Protein AF-A2AUT1-F1 (afdb_monomer_lite)

Structure (mmCIF, N/CA/C/O backbone):
data_AF-A2AUT1-F1
#
_entry.id   AF-A2AUT1-F1
#
loop_
_atom_site.group_PDB
_atom_site.id
_atom_site.type_symbol
_atom_site.label_atom_id
_atom_site.label_alt_id
_atom_site.label_comp_id
_atom_site.label_asym_id
_atom_site.label_entity_id
_atom_site.label_seq_id
_atom_site.pdbx_PDB_ins_code
_atom_site.Cartn_x
_atom_site.Cartn_y
_atom_site.Cartn_z
_atom_site.occupancy
_atom_site.B_iso_or_equiv
_atom_site.auth_seq_id
_atom_site.auth_comp_id
_atom_site.auth_asym_id
_atom_site.auth_atom_id
_atom_site.pdbx_PDB_model_num
ATOM 1 N N . MET A 1 1 ? -60.360 5.465 74.208 1.00 55.78 1 MET A N 1
ATOM 2 C CA . MET A 1 1 ? -59.167 4.970 73.484 1.00 55.78 1 MET A CA 1
ATOM 3 C C . MET A 1 1 ? -57.937 5.450 74.254 1.00 55.78 1 MET A C 1
ATOM 5 O O . MET A 1 1 ? -57.872 6.646 74.517 1.00 55.78 1 MET A O 1
ATOM 9 N N . SER A 1 2 ? -57.057 4.560 74.729 1.00 80.56 2 SER A N 1
ATOM 10 C CA . SER A 1 2 ? -55.917 4.939 75.588 1.00 80.56 2 SER A CA 1
ATOM 11 C C . SER A 1 2 ? -54.818 5.642 74.775 1.00 80.56 2 SER A C 1
ATOM 13 O O . SER A 1 2 ? -54.623 5.333 73.603 1.00 80.56 2 SER A O 1
ATOM 15 N N . LEU A 1 3 ? -54.102 6.596 75.382 1.00 81.75 3 LEU A N 1
ATOM 16 C CA . LEU A 1 3 ? -53.016 7.345 74.723 1.00 81.75 3 LEU A CA 1
ATOM 17 C C . LEU A 1 3 ? -51.915 6.425 74.169 1.00 81.75 3 LEU A C 1
ATOM 19 O O . LEU A 1 3 ? -51.444 6.647 73.060 1.00 81.75 3 LEU A O 1
ATOM 23 N N . LYS A 1 4 ? -51.601 5.344 74.894 1.00 82.12 4 LYS A N 1
ATOM 24 C CA . LYS A 1 4 ? -50.612 4.335 74.489 1.00 82.12 4 LYS A CA 1
ATOM 25 C C . LYS A 1 4 ? -50.947 3.655 73.157 1.00 82.12 4 LYS A C 1
ATOM 27 O O . LYS A 1 4 ? -50.053 3.452 72.349 1.00 82.12 4 LYS A O 1
ATOM 32 N N . LEU A 1 5 ? -52.226 3.356 72.906 1.00 85.19 5 LEU A N 1
ATOM 33 C CA . LEU A 1 5 ? -52.652 2.700 71.664 1.00 85.19 5 LEU A CA 1
ATOM 34 C C . LEU A 1 5 ? -52.404 3.604 70.443 1.00 85.19 5 LEU A C 1
ATOM 36 O O . LEU A 1 5 ? -51.911 3.151 69.419 1.00 85.19 5 LEU A O 1
ATOM 40 N N . LYS A 1 6 ? -52.669 4.911 70.581 1.00 85.88 6 LYS A N 1
ATOM 41 C CA . LYS A 1 6 ? -52.420 5.896 69.515 1.00 85.88 6 LYS A CA 1
ATOM 42 C C . LYS A 1 6 ? -50.929 6.111 69.235 1.00 85.88 6 LYS A C 1
ATOM 44 O O . LYS A 1 6 ? -50.558 6.441 68.112 1.00 85.88 6 LYS A O 1
ATOM 49 N N . GLU A 1 7 ? -50.077 5.979 70.249 1.00 87.38 7 GLU A N 1
ATOM 50 C CA . GLU A 1 7 ? -48.619 6.051 70.083 1.00 87.38 7 GLU A CA 1
ATOM 51 C C . GLU A 1 7 ? -48.067 4.812 69.364 1.00 87.38 7 GLU A C 1
ATOM 53 O O . GLU A 1 7 ? -47.226 4.956 68.476 1.00 87.38 7 GLU A O 1
ATOM 58 N N . GLU A 1 8 ? -48.572 3.615 69.679 1.00 87.44 8 GLU A N 1
ATOM 59 C CA . GLU A 1 8 ? -48.237 2.378 68.957 1.00 87.44 8 GLU A CA 1
ATOM 60 C C . GLU A 1 8 ? -48.669 2.415 67.487 1.00 87.44 8 GLU A C 1
ATOM 62 O O . GLU A 1 8 ? -47.890 2.034 66.609 1.00 87.44 8 GLU A O 1
ATOM 67 N N . GLU A 1 9 ? -49.870 2.918 67.193 1.00 90.50 9 GLU A N 1
ATOM 68 C CA . GLU A 1 9 ? -50.352 3.094 65.817 1.00 90.50 9 GLU A CA 1
ATOM 69 C C . GLU A 1 9 ? -49.421 4.023 65.020 1.00 90.50 9 GLU A C 1
ATOM 71 O O . GLU A 1 9 ? -48.961 3.653 63.937 1.00 90.50 9 GLU A O 1
ATOM 76 N N . ARG A 1 10 ? -49.032 5.174 65.593 1.00 91.88 10 ARG A N 1
ATOM 77 C CA . ARG A 1 10 ? -48.074 6.100 64.956 1.00 91.88 10 ARG A CA 1
ATOM 78 C C . ARG A 1 10 ? -46.696 5.483 64.737 1.00 91.88 10 ARG A C 1
ATOM 80 O O . ARG A 1 10 ? -46.092 5.696 63.688 1.00 91.88 10 ARG A O 1
ATOM 87 N N . MET A 1 11 ? -46.173 4.730 65.708 1.00 93.19 11 MET A N 1
ATOM 88 C CA . MET A 1 11 ? -44.897 4.025 65.536 1.00 93.19 11 MET A CA 1
ATOM 89 C C . MET A 1 11 ? -44.976 2.999 64.406 1.00 93.19 11 MET A C 1
ATOM 91 O O . MET A 1 11 ? -44.044 2.886 63.610 1.00 93.19 11 MET A O 1
ATOM 95 N N . THR A 1 12 ? -46.097 2.288 64.302 1.00 93.94 12 THR A N 1
ATOM 96 C CA . THR A 1 12 ? -46.317 1.280 63.261 1.00 93.94 12 THR A CA 1
ATOM 97 C C . THR A 1 12 ? -46.370 1.911 61.867 1.00 93.94 12 THR A C 1
ATOM 99 O O . THR A 1 12 ? -45.720 1.412 60.946 1.00 93.94 12 THR A O 1
ATOM 102 N N . GLU A 1 13 ? -47.072 3.038 61.712 1.00 94.62 13 GLU A N 1
ATOM 103 C CA . GLU A 1 13 ? -47.108 3.810 60.461 1.00 94.62 13 GLU A CA 1
ATOM 104 C C . GLU A 1 13 ? -45.712 4.292 60.048 1.00 94.62 13 GLU A C 1
ATOM 106 O O . GLU A 1 13 ? -45.300 4.106 58.902 1.00 94.62 13 GLU A O 1
ATOM 111 N N . MET A 1 14 ? -44.945 4.830 60.997 1.00 94.50 14 MET A N 1
ATOM 112 C CA . MET A 1 14 ? -43.593 5.324 60.742 1.00 94.50 14 MET A CA 1
ATOM 113 C C . MET A 1 14 ? -42.637 4.189 60.329 1.00 94.50 14 MET A C 1
ATOM 115 O O . MET A 1 14 ? -41.860 4.333 59.384 1.00 94.50 14 MET A O 1
ATOM 119 N N . ILE A 1 15 ? -42.721 3.022 60.981 1.00 95.19 15 ILE A N 1
ATOM 120 C CA . ILE A 1 15 ? -41.952 1.822 60.604 1.00 95.19 15 ILE A CA 1
ATOM 121 C C . ILE A 1 15 ? -42.314 1.365 59.185 1.00 95.19 15 ILE A C 1
ATOM 123 O O . ILE A 1 15 ? -41.426 1.006 58.403 1.00 95.19 15 ILE A O 1
ATOM 127 N N . LEU A 1 16 ? -43.602 1.380 58.830 1.00 95.94 16 LEU A N 1
ATOM 128 C CA . LEU A 1 16 ? -44.058 1.009 57.492 1.00 95.94 16 LEU A CA 1
ATOM 129 C C . LEU A 1 16 ? -43.521 1.978 56.430 1.00 95.94 16 LEU A C 1
ATOM 131 O O . LEU A 1 16 ? -43.078 1.545 55.362 1.00 95.94 16 LEU A O 1
ATOM 135 N N . GLU A 1 17 ? -43.510 3.275 56.729 1.00 96.12 17 GLU A N 1
ATOM 136 C CA . GLU A 1 17 ? -42.967 4.296 55.840 1.00 96.12 17 GLU A CA 1
ATOM 137 C C . GLU A 1 17 ? -41.458 4.117 55.623 1.00 96.12 17 GLU A C 1
ATOM 139 O O . GLU A 1 17 ? -41.007 4.056 54.474 1.00 96.12 17 GLU A O 1
ATOM 144 N N . TYR A 1 18 ? -40.684 3.904 56.692 1.00 96.31 18 TYR A N 1
ATOM 145 C CA . TYR A 1 18 ? -39.254 3.599 56.587 1.00 96.31 18 TYR A CA 1
ATOM 146 C C . TYR A 1 18 ? -38.986 2.320 55.790 1.00 96.31 18 TYR A C 1
ATOM 148 O O . TYR A 1 18 ? -38.099 2.296 54.934 1.00 96.31 18 TYR A O 1
ATOM 156 N N . LYS A 1 19 ? -39.778 1.263 56.002 1.00 96.94 19 LYS A N 1
ATOM 157 C CA . LYS A 1 19 ? -39.673 0.019 55.225 1.00 96.94 19 LYS A CA 1
ATOM 158 C C . LYS A 1 19 ? -39.911 0.265 53.732 1.00 96.94 19 LYS A C 1
ATOM 160 O O . LYS A 1 19 ? -39.180 -0.269 52.894 1.00 96.94 19 LYS A O 1
ATOM 165 N N . ASN A 1 20 ? -40.896 1.092 53.386 1.00 96.81 20 ASN A N 1
ATOM 166 C CA . ASN A 1 20 ? -41.181 1.457 51.998 1.00 96.81 20 ASN A CA 1
ATOM 167 C C . ASN A 1 20 ? -40.047 2.281 51.375 1.00 96.81 20 ASN A C 1
ATOM 169 O O . ASN A 1 20 ? -39.674 2.038 50.225 1.00 96.81 20 ASN A O 1
ATOM 173 N N . GLN A 1 21 ? -39.470 3.223 52.124 1.00 97.12 21 GLN A N 1
ATOM 174 C CA . GLN A 1 21 ? -38.310 3.998 51.680 1.00 97.12 21 GLN A CA 1
ATOM 175 C C . GLN A 1 21 ? -37.087 3.098 51.449 1.00 97.12 21 GLN A C 1
ATOM 177 O O . GLN A 1 21 ? -36.471 3.180 50.385 1.00 97.12 21 GLN A O 1
ATOM 182 N N . LEU A 1 22 ? -36.791 2.176 52.372 1.00 97.12 22 LEU A N 1
ATOM 183 C CA . LEU A 1 22 ? -35.723 1.180 52.220 1.00 97.12 22 LEU A CA 1
ATOM 184 C C . LEU A 1 22 ? -35.933 0.299 50.984 1.00 97.12 22 LEU A C 1
ATOM 186 O O . LEU A 1 22 ? -34.997 0.065 50.224 1.00 97.12 22 LEU A O 1
ATOM 190 N N . CYS A 1 23 ? -37.166 -0.149 50.731 1.00 97.00 23 CYS A N 1
ATOM 191 C CA . CYS A 1 23 ? -37.479 -0.932 49.536 1.00 97.00 23 CYS A CA 1
ATOM 192 C C . CYS A 1 23 ? -37.202 -0.141 48.245 1.00 97.00 23 CYS A C 1
ATOM 194 O O . CYS A 1 23 ? -36.594 -0.674 47.315 1.00 97.00 23 CYS A O 1
ATOM 196 N N . LYS A 1 24 ? -37.595 1.140 48.194 1.00 97.12 24 LYS A N 1
ATOM 197 C CA . LYS A 1 24 ? -37.307 2.022 47.051 1.00 97.12 24 LYS A CA 1
ATOM 198 C C . LYS A 1 24 ? -35.803 2.222 46.855 1.00 97.12 24 LYS A C 1
ATOM 200 O O . LYS A 1 24 ? -35.329 2.124 45.726 1.00 97.12 24 LYS A O 1
ATOM 205 N N . GLN A 1 25 ? -35.052 2.450 47.934 1.00 97.50 25 GLN A N 1
ATOM 206 C CA . GLN A 1 25 ? -33.599 2.601 47.846 1.00 97.50 25 GLN A CA 1
ATOM 207 C C . GLN A 1 25 ? -32.910 1.320 47.377 1.00 97.50 25 GLN A C 1
ATOM 209 O O . GLN A 1 25 ? -32.063 1.388 46.492 1.00 97.50 25 GLN A O 1
ATOM 214 N N . ASN A 1 26 ? -33.317 0.153 47.878 1.00 97.75 26 ASN A N 1
ATOM 215 C CA . ASN A 1 26 ? -32.759 -1.124 47.435 1.00 97.75 26 ASN A CA 1
ATOM 216 C C . ASN A 1 26 ? -32.996 -1.375 45.940 1.00 97.75 26 ASN A C 1
ATOM 218 O O . ASN A 1 26 ? -32.084 -1.832 45.255 1.00 97.75 26 ASN A O 1
ATOM 222 N N . LYS A 1 27 ? -34.177 -1.022 45.412 1.00 97.56 27 LYS A N 1
ATOM 223 C CA . LYS A 1 27 ? -34.445 -1.095 43.964 1.00 97.56 27 LYS A CA 1
ATOM 224 C C . LYS A 1 27 ? -33.502 -0.191 43.167 1.00 97.56 27 LYS A C 1
ATOM 226 O O . LYS A 1 27 ? -32.909 -0.647 42.197 1.00 97.56 27 LYS A O 1
ATOM 231 N N . LEU A 1 28 ? -33.310 1.051 43.614 1.00 97.88 28 LEU A N 1
ATOM 232 C CA . LEU A 1 28 ? -32.404 1.999 42.959 1.00 97.88 28 LEU A CA 1
ATOM 233 C C . LEU A 1 28 ? -30.940 1.529 43.007 1.00 97.88 28 LEU A C 1
ATOM 235 O O . LEU A 1 28 ? -30.201 1.685 42.038 1.00 97.88 28 LEU A O 1
ATOM 239 N N . ILE A 1 29 ? -30.507 0.958 44.133 1.00 97.75 29 ILE A N 1
ATOM 240 C CA . ILE A 1 29 ? -29.159 0.395 44.288 1.00 97.75 29 ILE A CA 1
ATOM 241 C C . ILE A 1 29 ? -28.957 -0.763 43.311 1.00 97.75 29 ILE A C 1
ATOM 243 O O . ILE A 1 29 ? -27.918 -0.832 42.654 1.00 97.75 29 ILE A O 1
ATOM 247 N N . GLN A 1 30 ? -29.949 -1.644 43.189 1.00 97.94 30 GLN A N 1
ATOM 248 C CA . GLN A 1 30 ? -29.889 -2.783 42.282 1.00 97.94 30 GLN A CA 1
ATOM 249 C C . GLN A 1 30 ? -29.802 -2.337 40.814 1.00 97.94 30 GLN A C 1
ATOM 251 O O . GLN A 1 30 ? -28.925 -2.804 40.091 1.00 97.94 30 GLN A O 1
ATOM 256 N N . GLU A 1 31 ? -30.617 -1.365 40.404 1.00 97.75 31 GLU A N 1
ATOM 257 C CA . GLU A 1 31 ? -30.571 -0.791 39.053 1.00 97.75 31 GLU A CA 1
ATOM 258 C C . GLU A 1 31 ? -29.209 -0.142 38.754 1.00 97.75 31 GLU A C 1
ATOM 260 O O . GLU A 1 31 ? -28.602 -0.374 37.708 1.00 97.75 31 GLU A O 1
ATOM 265 N N . LYS A 1 32 ? -28.664 0.632 39.703 1.00 97.88 32 LYS A N 1
ATOM 266 C CA . LYS A 1 32 ? -27.324 1.221 39.562 1.00 97.88 32 LYS A CA 1
ATOM 267 C C . LYS A 1 32 ? -26.241 0.153 39.436 1.00 97.88 32 LYS A C 1
ATOM 269 O O . LYS A 1 32 ? -25.333 0.313 38.624 1.00 97.88 32 LYS A O 1
ATOM 274 N N . LYS A 1 33 ? -26.332 -0.931 40.209 1.00 98.00 33 LYS A N 1
ATOM 275 C CA . LYS A 1 33 ? -25.395 -2.056 40.131 1.00 98.00 33 LYS A CA 1
ATOM 276 C C . LYS A 1 33 ? -25.436 -2.718 38.752 1.00 98.00 33 LYS A C 1
ATOM 278 O O . LYS A 1 33 ? -24.380 -2.972 38.179 1.00 98.00 33 LYS A O 1
ATOM 283 N N . GLU A 1 34 ? -26.625 -2.964 38.211 1.00 98.06 34 GLU A N 1
ATOM 284 C CA . GLU A 1 34 ? -26.799 -3.546 36.874 1.00 98.06 34 GLU A CA 1
ATOM 285 C C . GLU A 1 34 ? -26.236 -2.631 35.780 1.00 98.06 34 GLU A C 1
ATOM 287 O O . GLU A 1 34 ? -25.487 -3.090 34.916 1.00 98.06 34 GLU A O 1
ATOM 292 N N . ASN A 1 35 ? -26.490 -1.324 35.872 1.00 98.06 35 ASN A N 1
ATOM 293 C CA . ASN A 1 35 ? -25.933 -0.341 34.944 1.00 98.06 35 ASN A CA 1
ATOM 294 C C . ASN A 1 35 ? -24.398 -0.298 34.984 1.00 98.06 35 ASN A C 1
ATOM 296 O O . ASN A 1 35 ? -23.757 -0.245 33.935 1.00 98.06 35 ASN A O 1
ATOM 300 N N . VAL A 1 36 ? -23.794 -0.357 36.175 1.00 98.19 36 VAL A N 1
ATOM 301 C CA . VAL A 1 36 ? -22.330 -0.405 36.321 1.00 98.19 36 VAL A CA 1
ATOM 302 C C . VAL A 1 36 ? -21.758 -1.682 35.705 1.00 98.19 36 VAL A C 1
ATOM 304 O O . VAL A 1 36 ? -20.772 -1.611 34.977 1.00 98.19 36 VAL A O 1
ATOM 307 N N . LEU A 1 37 ? -22.385 -2.840 35.931 1.00 98.19 37 LEU A N 1
ATOM 308 C CA . LEU A 1 37 ? -21.942 -4.102 35.328 1.00 98.19 37 LEU A CA 1
ATOM 309 C C . LEU A 1 37 ? -22.005 -4.060 33.797 1.00 98.19 37 LEU A C 1
ATOM 311 O O . LEU A 1 37 ? -21.078 -4.526 33.135 1.00 98.19 37 LEU A O 1
ATOM 315 N N . LYS A 1 38 ? -23.058 -3.457 33.236 1.00 97.94 38 LYS A N 1
ATOM 316 C CA . LYS A 1 38 ? -23.179 -3.256 31.789 1.00 97.94 38 LYS A CA 1
ATOM 317 C C . LYS A 1 38 ? -22.062 -2.360 31.248 1.00 97.94 38 LYS A C 1
ATOM 319 O O . LYS A 1 38 ? -21.415 -2.728 30.273 1.00 97.94 38 LYS A O 1
ATOM 324 N N . MET A 1 39 ? -21.783 -1.237 31.913 1.00 98.00 39 MET A N 1
ATOM 325 C CA . MET A 1 39 ? -20.687 -0.343 31.523 1.00 98.00 39 MET A CA 1
ATOM 326 C C . MET A 1 39 ? -19.322 -1.037 31.582 1.00 98.00 39 MET A C 1
ATOM 328 O O . MET A 1 39 ? -18.517 -0.860 30.675 1.00 98.00 39 MET A O 1
ATOM 332 N N . ILE A 1 40 ? -19.065 -1.865 32.600 1.00 98.06 40 ILE A N 1
ATOM 333 C CA . ILE A 1 40 ? -17.818 -2.641 32.696 1.00 98.06 40 ILE A CA 1
ATOM 334 C C . ILE A 1 40 ? -17.673 -3.590 31.500 1.00 98.06 40 ILE A C 1
ATOM 336 O O . ILE A 1 40 ? -16.593 -3.679 30.917 1.00 98.06 40 ILE A O 1
ATOM 340 N N . ALA A 1 41 ? -18.749 -4.280 31.113 1.00 98.00 41 ALA A N 1
ATOM 341 C CA . ALA A 1 41 ? -18.727 -5.169 29.954 1.00 98.00 41 ALA A CA 1
ATOM 342 C C . ALA A 1 41 ? -18.463 -4.405 28.645 1.00 98.00 41 ALA A C 1
ATOM 344 O O . ALA A 1 41 ? -17.664 -4.856 27.826 1.00 98.00 41 ALA A O 1
ATOM 345 N N . GLU A 1 42 ? -19.079 -3.233 28.469 1.00 98.19 42 GLU A N 1
ATOM 346 C CA . GLU A 1 42 ? -18.855 -2.374 27.300 1.00 98.19 42 GLU A CA 1
ATOM 347 C C . GLU A 1 42 ? -17.415 -1.848 27.230 1.00 98.19 42 GLU A C 1
ATOM 349 O O . GLU A 1 42 ? -16.812 -1.866 26.157 1.00 98.19 42 GLU A O 1
ATOM 354 N N . VAL A 1 43 ? -16.847 -1.406 28.358 1.00 97.94 43 VAL A N 1
ATOM 355 C CA . VAL A 1 43 ? -15.450 -0.944 28.427 1.00 97.94 43 VAL A CA 1
ATOM 356 C C . VAL A 1 43 ? -14.499 -2.074 28.055 1.00 97.94 43 VAL A C 1
ATOM 358 O O . VAL A 1 43 ? -13.655 -1.889 27.185 1.00 97.94 43 VAL A O 1
ATOM 361 N N . LYS A 1 44 ? -14.692 -3.264 28.632 1.00 97.81 44 LYS A N 1
ATOM 362 C CA . LYS A 1 44 ? -13.854 -4.428 28.334 1.00 97.81 44 LYS A CA 1
ATOM 363 C C . LYS A 1 44 ? -13.933 -4.839 26.860 1.00 97.81 44 LYS A C 1
ATOM 365 O O . LYS A 1 44 ? -12.916 -5.183 26.270 1.00 97.81 44 LYS A O 1
ATOM 370 N N . GLY A 1 45 ? -15.124 -4.788 26.259 1.00 98.00 45 GLY A N 1
ATOM 371 C CA . GLY A 1 45 ? -15.292 -5.064 24.829 1.00 98.00 45 GLY A CA 1
ATOM 372 C C . GLY A 1 45 ? -14.537 -4.063 23.949 1.00 98.00 45 GLY A C 1
ATOM 373 O O . GLY A 1 45 ? -13.851 -4.461 23.012 1.00 98.00 45 GLY A O 1
ATOM 374 N N . LYS A 1 46 ? -14.598 -2.770 24.290 1.00 97.94 46 LYS A N 1
ATOM 375 C CA . LYS A 1 46 ? -13.869 -1.717 23.565 1.00 97.94 46 LYS A CA 1
ATOM 376 C C . LYS A 1 46 ? -12.353 -1.806 23.736 1.00 97.94 46 LYS A C 1
ATOM 378 O O . LYS A 1 46 ? -11.627 -1.493 22.798 1.00 97.94 46 LYS A O 1
ATOM 383 N N . GLU A 1 47 ? -11.865 -2.219 24.904 1.00 97.88 47 GLU A N 1
ATOM 384 C CA . GLU A 1 47 ? -10.433 -2.466 25.121 1.00 97.88 47 GLU A CA 1
ATOM 385 C C . GLU A 1 47 ? -9.920 -3.580 24.202 1.00 97.88 47 GLU A C 1
ATOM 387 O O . GLU A 1 47 ? -8.915 -3.387 23.523 1.00 97.88 47 GLU A O 1
ATOM 392 N N . GLN A 1 48 ? -10.656 -4.691 24.093 1.00 97.69 48 GLN A N 1
ATOM 393 C CA . GLN A 1 48 ? -10.304 -5.794 23.192 1.00 97.69 48 GLN A CA 1
ATOM 394 C C . GLN A 1 48 ? -10.294 -5.356 21.722 1.00 97.69 48 GLN A C 1
ATOM 396 O O . GLN A 1 48 ? -9.326 -5.610 21.008 1.00 97.69 48 GLN A O 1
ATOM 401 N N . GLU A 1 49 ? -11.323 -4.630 21.278 1.00 98.06 49 GLU A N 1
ATOM 402 C CA . GLU A 1 49 ? -11.370 -4.078 19.918 1.00 98.06 49 GLU A CA 1
ATOM 403 C C . GLU A 1 49 ? -10.187 -3.129 19.650 1.00 98.06 49 GLU A C 1
ATOM 405 O O . GLU A 1 49 ? -9.567 -3.168 18.585 1.00 98.06 49 GLU A O 1
ATOM 410 N N . SER A 1 50 ? -9.821 -2.300 20.631 1.00 98.06 50 SER A N 1
ATOM 411 C CA . SER A 1 50 ? -8.668 -1.403 20.529 1.00 98.06 50 SER A CA 1
ATOM 412 C C . SER A 1 50 ? -7.344 -2.165 20.403 1.00 98.06 50 SER A C 1
ATOM 414 O O . SER A 1 50 ? -6.472 -1.757 19.629 1.00 98.06 50 SER A O 1
ATOM 416 N N . GLU A 1 51 ? -7.169 -3.262 21.140 1.00 98.00 51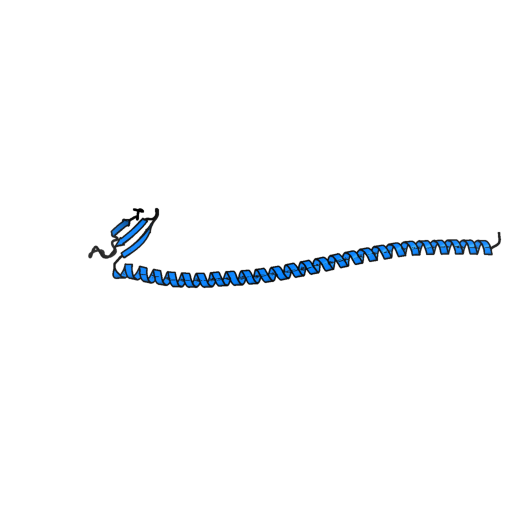 GLU A N 1
ATOM 417 C CA . GLU A 1 51 ? -5.988 -4.127 21.040 1.00 98.00 51 GLU A CA 1
ATOM 418 C C . GLU A 1 51 ? -5.891 -4.784 19.656 1.00 98.00 51 GLU A C 1
ATOM 420 O O . GLU A 1 51 ? -4.835 -4.726 19.019 1.00 98.00 51 GLU A O 1
ATOM 425 N N . GLU A 1 52 ? -6.999 -5.324 19.142 1.00 98.25 52 GLU A N 1
ATOM 426 C CA . GLU A 1 52 ? -7.068 -5.928 17.805 1.00 98.25 52 GLU A CA 1
ATOM 427 C C . GLU A 1 52 ? -6.736 -4.919 16.698 1.00 98.25 52 GLU A C 1
ATOM 429 O O . GLU A 1 52 ? -5.932 -5.197 15.800 1.00 98.25 52 GLU A O 1
ATOM 434 N N . LEU A 1 53 ? -7.307 -3.713 16.772 1.00 98.44 53 LEU A N 1
ATOM 435 C CA . LEU A 1 53 ? -7.017 -2.642 15.819 1.00 98.44 53 LEU A CA 1
ATOM 436 C C . LEU A 1 53 ? -5.550 -2.210 15.885 1.00 98.44 53 LEU A C 1
ATOM 438 O O . LEU A 1 53 ? -4.929 -1.980 14.844 1.00 98.44 53 LEU A O 1
ATOM 442 N N . THR A 1 54 ? -4.976 -2.137 17.085 1.00 98.12 54 THR A N 1
ATOM 443 C CA . THR A 1 54 ? -3.563 -1.788 17.276 1.00 98.12 54 THR A CA 1
ATOM 444 C C . THR A 1 54 ? -2.646 -2.837 16.649 1.00 98.12 54 THR A C 1
ATOM 446 O O . THR A 1 54 ? -1.715 -2.476 15.922 1.00 98.12 54 THR A O 1
ATOM 449 N N . ALA A 1 55 ? -2.938 -4.125 16.850 1.00 98.31 55 ALA A N 1
ATOM 450 C CA . ALA A 1 55 ? -2.198 -5.219 16.226 1.00 98.31 55 ALA A CA 1
ATOM 451 C C . AL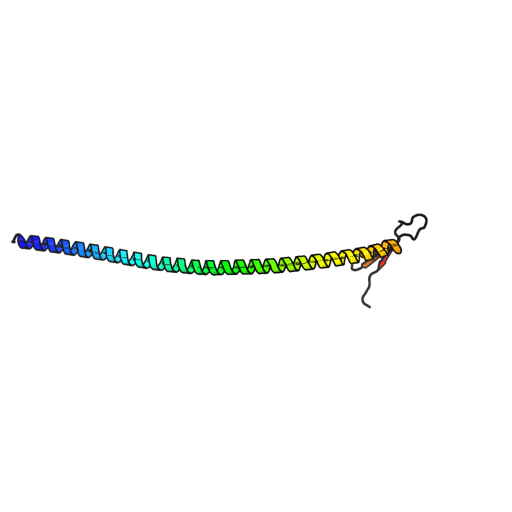A A 1 55 ? -2.277 -5.154 14.691 1.00 98.31 55 ALA A C 1
ATOM 453 O O . ALA A 1 55 ? -1.253 -5.220 14.008 1.00 98.31 55 ALA A O 1
ATOM 454 N N . LYS A 1 56 ? -3.473 -4.915 14.141 1.00 98.38 56 LYS A N 1
ATOM 455 C CA . LYS A 1 56 ? -3.680 -4.792 12.691 1.00 98.38 56 LYS A CA 1
ATOM 456 C C . LYS A 1 56 ? -2.941 -3.598 12.087 1.00 98.38 56 LYS A C 1
ATOM 458 O O . LYS A 1 56 ? -2.376 -3.697 10.999 1.00 98.38 56 LYS A O 1
ATOM 463 N N . ILE A 1 57 ? -2.913 -2.461 12.783 1.00 98.56 57 ILE A N 1
ATOM 464 C CA . ILE A 1 57 ? -2.134 -1.289 12.361 1.00 98.56 57 ILE A CA 1
ATOM 465 C C . ILE A 1 57 ? -0.640 -1.624 12.302 1.00 98.56 57 ILE A C 1
ATOM 467 O O . ILE A 1 57 ? 0.040 -1.196 11.367 1.00 98.56 57 ILE A O 1
ATOM 471 N N . GLN A 1 58 ? -0.124 -2.368 13.280 1.00 98.31 58 GLN A N 1
ATOM 472 C CA . GLN A 1 58 ? 1.283 -2.757 13.317 1.00 98.31 58 GLN A CA 1
ATOM 473 C C . GLN A 1 58 ? 1.638 -3.697 12.156 1.00 98.31 58 GLN A C 1
ATOM 475 O O . GLN A 1 58 ? 2.605 -3.439 11.438 1.00 98.31 58 GLN A O 1
ATOM 480 N N . GLU A 1 59 ? 0.805 -4.705 11.895 1.00 98.31 59 GLU A N 1
ATOM 481 C CA . GLU A 1 59 ? 0.980 -5.624 10.764 1.00 98.31 59 GLU A CA 1
ATOM 482 C C . GLU A 1 59 ? 1.009 -4.876 9.421 1.00 98.31 59 GLU A C 1
ATOM 484 O O . GLU A 1 59 ? 1.916 -5.063 8.604 1.00 98.31 59 GLU A O 1
ATOM 489 N N . LEU A 1 60 ? 0.061 -3.956 9.213 1.00 98.44 60 LEU A N 1
ATOM 490 C CA . LEU A 1 60 ? -0.009 -3.153 7.990 1.00 98.44 60 LEU A CA 1
ATOM 491 C C . LEU A 1 60 ? 1.214 -2.245 7.815 1.00 98.44 60 LEU A C 1
ATOM 493 O O . LEU A 1 60 ? 1.693 -2.065 6.692 1.00 98.44 60 LEU A O 1
ATOM 497 N N . LYS A 1 61 ? 1.753 -1.679 8.902 1.00 98.25 61 LYS A N 1
ATOM 498 C CA . LYS A 1 61 ? 2.991 -0.882 8.854 1.00 98.25 61 LYS A CA 1
ATOM 499 C C . LYS A 1 61 ? 4.185 -1.726 8.414 1.00 98.25 61 LYS A C 1
ATOM 501 O O . LYS A 1 61 ? 4.977 -1.270 7.587 1.00 98.25 61 LYS A O 1
ATOM 506 N N . GLU A 1 62 ? 4.306 -2.945 8.927 1.00 98.00 62 GLU A N 1
ATOM 507 C CA . GLU A 1 62 ? 5.389 -3.867 8.577 1.00 98.00 62 GLU A CA 1
ATOM 508 C C . GLU A 1 62 ? 5.271 -4.377 7.138 1.00 98.00 62 GLU A C 1
ATOM 510 O O . GLU A 1 62 ? 6.261 -4.448 6.407 1.00 98.00 62 GLU A O 1
ATOM 515 N N . GLU A 1 63 ? 4.060 -4.699 6.682 1.00 98.06 63 GLU A N 1
ATOM 516 C CA . GLU A 1 63 ? 3.816 -5.051 5.283 1.00 98.06 63 GLU A CA 1
ATOM 517 C C . GLU A 1 63 ? 4.153 -3.886 4.341 1.00 98.06 63 GLU A C 1
ATOM 519 O O . GLU A 1 63 ? 4.824 -4.077 3.321 1.00 98.06 63 GLU A O 1
ATOM 524 N N . TYR A 1 64 ? 3.747 -2.665 4.696 1.00 98.06 64 TYR A N 1
ATOM 525 C CA . TYR A 1 64 ? 4.062 -1.472 3.920 1.00 98.06 64 TYR A CA 1
ATOM 526 C C . TYR A 1 64 ? 5.574 -1.231 3.822 1.00 98.06 64 TYR A C 1
ATOM 528 O O . TYR A 1 64 ? 6.082 -0.958 2.730 1.00 98.06 64 TYR A O 1
ATOM 536 N N . ALA A 1 65 ? 6.306 -1.374 4.931 1.00 98.12 65 ALA A N 1
ATOM 537 C CA . ALA A 1 65 ? 7.761 -1.249 4.949 1.00 98.12 65 ALA A CA 1
ATOM 538 C C . ALA A 1 65 ? 8.430 -2.270 4.011 1.00 98.12 65 ALA A C 1
ATOM 540 O O . ALA A 1 65 ? 9.229 -1.880 3.157 1.00 98.12 65 ALA A O 1
ATOM 541 N N . ARG A 1 66 ? 8.024 -3.546 4.081 1.00 97.88 66 ARG A N 1
ATOM 542 C CA . ARG A 1 66 ? 8.534 -4.620 3.206 1.00 97.88 66 ARG A CA 1
ATOM 543 C C . ARG A 1 66 ? 8.272 -4.351 1.723 1.00 97.88 66 ARG A C 1
ATOM 545 O O . ARG A 1 66 ? 9.166 -4.500 0.886 1.00 97.88 66 ARG A O 1
ATOM 552 N N . LYS A 1 67 ? 7.054 -3.919 1.374 1.00 97.81 67 LYS A N 1
ATOM 553 C CA . LYS A 1 67 ? 6.702 -3.570 -0.014 1.00 97.81 67 LYS A CA 1
ATOM 554 C C . LYS A 1 67 ? 7.525 -2.390 -0.519 1.00 97.81 67 LYS A C 1
ATOM 556 O O . LYS A 1 67 ? 8.025 -2.428 -1.642 1.00 97.81 67 LYS A O 1
ATOM 561 N N . ARG A 1 68 ? 7.705 -1.358 0.311 1.00 98.00 68 ARG A N 1
ATOM 562 C CA . ARG A 1 68 ? 8.517 -0.185 -0.033 1.00 98.00 68 ARG A CA 1
ATOM 563 C C . ARG A 1 68 ? 9.974 -0.571 -0.300 1.00 98.00 68 ARG A C 1
ATOM 565 O O . ARG A 1 68 ? 10.540 -0.119 -1.292 1.00 98.00 68 ARG A O 1
ATOM 572 N N . GLU A 1 69 ? 10.563 -1.413 0.542 1.00 97.19 69 GLU A N 1
ATOM 573 C CA . GLU A 1 69 ? 11.938 -1.897 0.366 1.00 97.19 69 GLU A CA 1
ATOM 574 C C . GLU A 1 69 ? 12.102 -2.724 -0.917 1.00 97.19 69 GLU A C 1
ATOM 576 O O . GLU A 1 69 ? 13.048 -2.515 -1.682 1.00 97.19 69 GLU A O 1
ATOM 581 N N . THR A 1 70 ? 11.134 -3.597 -1.209 1.00 97.25 70 THR A N 1
ATOM 582 C CA . THR A 1 70 ? 11.119 -4.396 -2.444 1.00 97.25 70 THR A CA 1
ATOM 583 C C . THR A 1 70 ? 11.086 -3.498 -3.684 1.00 97.25 70 THR A C 1
ATOM 585 O O . THR A 1 70 ? 11.880 -3.682 -4.606 1.00 97.25 70 THR A O 1
ATOM 588 N N . ILE A 1 71 ? 10.213 -2.483 -3.692 1.00 97.56 71 ILE A N 1
ATOM 589 C CA . ILE A 1 71 ? 10.122 -1.507 -4.789 1.00 97.56 71 ILE A CA 1
ATOM 590 C C . ILE A 1 71 ? 11.428 -0.720 -4.923 1.00 97.56 71 ILE A C 1
ATOM 592 O O . ILE A 1 71 ? 11.918 -0.530 -6.032 1.00 97.56 71 ILE A O 1
ATOM 596 N N . SER A 1 72 ? 12.016 -0.280 -3.809 1.00 97.31 72 SER A N 1
ATOM 597 C CA . SER A 1 72 ? 13.276 0.467 -3.823 1.00 97.31 72 SER A CA 1
ATOM 598 C C . SER A 1 72 ? 14.418 -0.356 -4.424 1.00 97.31 72 SER A C 1
ATOM 600 O O . SER A 1 72 ? 15.121 0.129 -5.312 1.00 97.31 72 SER A O 1
ATOM 602 N N . THR A 1 73 ? 14.548 -1.618 -4.013 1.00 96.88 73 THR A N 1
ATOM 603 C CA . THR A 1 73 ? 15.560 -2.539 -4.543 1.00 96.88 73 THR A CA 1
ATOM 604 C C . THR A 1 73 ? 15.345 -2.813 -6.034 1.00 96.88 73 THR A C 1
ATOM 606 O O . THR A 1 73 ? 16.291 -2.721 -6.819 1.00 96.88 73 THR A O 1
ATOM 609 N N . ALA A 1 74 ? 14.103 -3.077 -6.454 1.00 97.19 74 ALA A N 1
ATOM 610 C CA . ALA A 1 74 ? 13.769 -3.295 -7.862 1.00 97.19 74 ALA A CA 1
ATOM 611 C C . ALA A 1 74 ? 14.049 -2.053 -8.724 1.00 97.19 74 ALA A C 1
ATOM 613 O O . ALA A 1 74 ? 14.600 -2.168 -9.817 1.00 97.19 74 ALA A O 1
ATOM 614 N N . ASN A 1 75 ? 13.727 -0.858 -8.222 1.00 97.19 75 ASN A N 1
ATOM 615 C CA . ASN A 1 75 ? 13.999 0.397 -8.917 1.00 97.19 75 ASN A CA 1
ATOM 616 C C . ASN A 1 75 ? 15.497 0.630 -9.093 1.00 97.19 75 ASN A C 1
ATOM 618 O O . ASN A 1 75 ? 15.920 0.988 -10.188 1.00 97.19 75 ASN A O 1
ATOM 622 N N . LYS A 1 76 ? 16.303 0.370 -8.057 1.00 97.38 76 LYS A N 1
ATOM 623 C CA . LYS A 1 76 ? 17.762 0.487 -8.150 1.00 97.38 76 LYS A CA 1
ATOM 624 C C . LYS A 1 76 ? 18.338 -0.475 -9.194 1.00 97.38 76 LYS A C 1
ATOM 626 O O . LYS A 1 76 ? 19.114 -0.056 -10.048 1.00 97.38 76 LYS A O 1
ATOM 631 N N . ALA A 1 77 ? 17.910 -1.739 -9.177 1.00 96.88 77 ALA A N 1
ATOM 632 C CA . ALA A 1 77 ? 18.338 -2.728 -10.167 1.00 96.88 77 ALA A CA 1
ATOM 633 C C . ALA A 1 77 ? 17.925 -2.332 -11.599 1.00 96.88 77 ALA A C 1
ATOM 635 O O . ALA A 1 77 ? 18.710 -2.459 -12.540 1.00 96.88 77 ALA A O 1
ATOM 636 N N . ASN A 1 78 ? 16.709 -1.804 -11.769 1.00 97.12 78 ASN A N 1
ATOM 637 C CA . ASN A 1 78 ? 16.230 -1.298 -13.054 1.00 97.12 78 ASN A CA 1
ATOM 638 C C . ASN A 1 78 ? 17.028 -0.080 -13.529 1.00 97.12 78 ASN A C 1
ATOM 640 O O . ASN A 1 78 ? 17.338 0.010 -14.714 1.00 97.12 78 ASN A O 1
ATOM 644 N N . GLU A 1 79 ? 17.387 0.836 -12.630 1.00 97.44 79 GLU A N 1
ATOM 645 C CA . GLU A 1 79 ? 18.195 2.013 -12.950 1.00 97.44 79 GLU A CA 1
ATOM 646 C C . GLU A 1 79 ? 19.606 1.616 -13.406 1.00 97.44 79 GLU A C 1
ATOM 648 O O . GLU A 1 79 ? 20.096 2.121 -14.416 1.00 97.44 79 GLU A O 1
ATOM 653 N N . GLU A 1 80 ? 20.252 0.677 -12.712 1.00 97.12 80 GLU A N 1
ATOM 654 C CA . GLU A 1 80 ? 21.563 0.146 -13.103 1.00 97.12 80 GLU A CA 1
ATOM 655 C C . GLU A 1 80 ? 21.501 -0.551 -14.467 1.00 97.12 80 GLU A C 1
ATOM 657 O O . GLU A 1 80 ? 22.328 -0.285 -15.346 1.00 97.12 80 GLU A O 1
ATOM 662 N N . ARG A 1 81 ? 20.473 -1.379 -14.688 1.00 97.06 81 ARG A N 1
ATOM 663 C CA . ARG A 1 81 ? 20.234 -2.030 -15.980 1.00 97.06 81 ARG A CA 1
ATOM 664 C C . ARG A 1 81 ? 19.994 -1.010 -17.093 1.00 97.06 81 ARG A C 1
ATOM 666 O O . ARG A 1 81 ? 20.549 -1.163 -18.179 1.00 97.06 81 ARG A O 1
ATOM 673 N N . LEU A 1 82 ? 19.205 0.031 -16.834 1.00 96.44 82 LEU A N 1
ATOM 674 C CA . LEU A 1 82 ? 18.927 1.093 -17.798 1.00 96.44 82 LEU A CA 1
ATOM 675 C C . LEU A 1 82 ? 20.198 1.873 -18.146 1.00 96.44 82 LEU A C 1
ATOM 677 O O . LEU A 1 82 ? 20.463 2.094 -19.323 1.00 96.44 82 LEU A O 1
ATOM 681 N N . LYS A 1 83 ? 21.025 2.218 -17.152 1.00 96.62 83 LYS A N 1
ATOM 682 C CA . LYS A 1 83 ? 22.335 2.852 -17.376 1.00 96.62 83 LYS A CA 1
ATOM 683 C C . LYS A 1 83 ? 23.246 1.977 -18.235 1.00 96.62 83 LYS A C 1
ATOM 685 O O . LYS A 1 83 ? 23.929 2.498 -19.112 1.00 96.62 83 LYS A O 1
ATOM 690 N N . GLY A 1 84 ? 23.259 0.663 -18.004 1.00 95.62 84 GLY A N 1
ATOM 69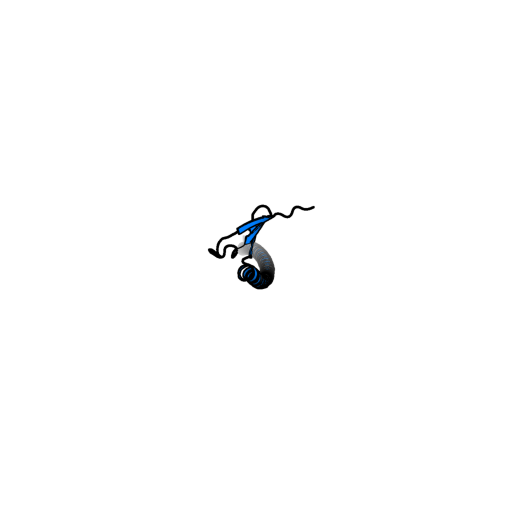1 C CA . GLY A 1 84 ? 24.010 -0.286 -18.829 1.00 95.62 84 GLY A CA 1
ATOM 692 C C . GLY A 1 84 ? 23.535 -0.299 -20.283 1.00 95.62 84 GLY A C 1
ATOM 693 O O . GLY A 1 84 ? 24.344 -0.141 -21.194 1.00 95.62 84 GLY A O 1
ATOM 694 N N . LEU A 1 85 ? 22.221 -0.409 -20.496 1.00 94.19 85 LEU A N 1
ATOM 695 C CA . LEU A 1 85 ? 21.620 -0.381 -21.832 1.00 94.19 85 LEU A CA 1
ATOM 696 C C . LEU A 1 85 ? 21.869 0.945 -22.553 1.00 94.19 85 LEU A C 1
ATOM 698 O O . LEU A 1 85 ? 22.188 0.932 -23.739 1.00 94.19 85 LEU A O 1
ATOM 702 N N . GLN A 1 86 ? 21.771 2.071 -21.842 1.00 94.38 86 GLN A N 1
ATOM 703 C CA . GLN A 1 86 ? 22.038 3.391 -22.405 1.00 94.38 86 GLN A CA 1
ATOM 704 C C . GLN A 1 86 ? 23.487 3.500 -22.877 1.00 94.38 86 GLN A C 1
ATOM 706 O O . GLN A 1 86 ? 23.715 3.878 -24.018 1.00 94.38 86 GLN A O 1
ATOM 711 N N . LYS A 1 87 ? 24.454 3.069 -22.055 1.00 95.56 87 LYS A N 1
ATOM 712 C CA . LYS A 1 87 ? 25.865 3.021 -22.463 1.00 95.56 87 LYS A CA 1
ATOM 713 C C . LYS A 1 87 ? 26.056 2.182 -23.723 1.00 95.56 87 LYS A C 1
ATOM 715 O O . LYS A 1 87 ? 26.757 2.606 -24.629 1.00 95.56 87 LYS A O 1
ATOM 720 N N . SER A 1 88 ? 25.432 1.006 -23.809 1.00 91.38 88 SER A N 1
ATOM 721 C CA . SER A 1 88 ? 25.507 0.179 -25.018 1.00 91.38 88 SER A CA 1
ATOM 722 C C . SER A 1 88 ? 24.887 0.862 -26.239 1.00 91.38 88 SER A C 1
ATOM 724 O O . SER A 1 88 ? 25.469 0.801 -27.316 1.00 91.38 88 SER A O 1
ATOM 726 N N . ALA A 1 89 ? 23.740 1.526 -26.086 1.00 92.38 89 ALA A N 1
ATOM 727 C CA . ALA A 1 89 ? 23.110 2.291 -27.161 1.00 92.38 89 ALA A CA 1
ATOM 728 C C . ALA A 1 89 ? 23.990 3.465 -27.622 1.00 92.38 89 ALA A C 1
ATOM 730 O O . ALA A 1 89 ? 24.130 3.688 -28.822 1.00 92.38 89 ALA A O 1
ATOM 731 N N . ASP A 1 90 ? 24.626 4.162 -26.677 1.00 93.81 90 ASP A N 1
ATOM 732 C CA . ASP A 1 90 ? 25.571 5.240 -26.960 1.00 93.81 90 ASP A CA 1
ATOM 733 C C . ASP A 1 90 ? 26.778 4.719 -27.754 1.00 93.81 90 ASP A C 1
ATOM 735 O O . ASP A 1 90 ? 27.143 5.325 -28.751 1.00 93.81 90 ASP A O 1
ATOM 739 N N . LEU A 1 91 ? 27.324 3.543 -27.413 1.00 95.12 91 LEU A N 1
ATOM 740 C CA . LEU A 1 91 ? 28.412 2.924 -28.185 1.00 95.12 91 LEU A CA 1
ATOM 741 C C . LEU A 1 91 ? 28.016 2.655 -29.645 1.00 95.12 91 LEU A C 1
ATOM 743 O O . LEU A 1 91 ? 28.812 2.906 -30.545 1.00 95.12 91 LEU A O 1
ATOM 747 N N . TYR A 1 92 ? 26.804 2.155 -29.905 1.00 92.62 92 TYR A N 1
ATOM 748 C CA . TYR A 1 92 ? 26.340 1.936 -31.281 1.00 92.62 92 TYR A CA 1
ATOM 749 C C . TYR A 1 92 ? 26.209 3.247 -32.058 1.00 92.62 92 TYR A C 1
ATOM 751 O O . TYR A 1 92 ? 26.626 3.317 -33.216 1.00 92.62 92 TYR A O 1
ATOM 759 N N . ARG A 1 93 ? 25.686 4.293 -31.416 1.00 93.06 93 ARG A N 1
ATOM 760 C CA . ARG A 1 93 ? 25.574 5.617 -32.028 1.00 93.06 93 ARG A CA 1
ATOM 761 C C . ARG A 1 93 ? 26.952 6.208 -32.317 1.00 93.06 93 ARG A C 1
ATOM 763 O O . ARG A 1 93 ? 27.189 6.658 -33.430 1.00 93.06 93 ARG A O 1
ATOM 770 N N . ASP A 1 94 ? 27.858 6.167 -31.349 1.00 93.19 94 ASP A N 1
ATOM 771 C CA . ASP A 1 94 ? 29.142 6.858 -31.429 1.00 93.19 94 ASP A CA 1
ATOM 772 C C . ASP A 1 94 ? 30.133 6.128 -32.358 1.00 93.19 94 ASP A C 1
ATOM 774 O O . ASP A 1 94 ? 30.888 6.776 -33.079 1.00 93.19 94 ASP A O 1
ATOM 778 N N . TYR A 1 95 ? 30.123 4.786 -32.388 1.00 93.19 95 TYR A N 1
ATOM 779 C CA . TYR A 1 95 ? 31.048 4.004 -33.223 1.00 93.19 95 TYR A CA 1
ATOM 780 C C . TYR A 1 95 ? 30.498 3.616 -34.594 1.00 93.19 95 TYR A C 1
ATOM 782 O O . TYR A 1 95 ? 31.278 3.489 -35.536 1.00 93.19 95 TYR A O 1
ATOM 790 N N . LEU A 1 96 ? 29.189 3.377 -34.717 1.00 93.31 96 LEU A N 1
ATOM 791 C CA . LEU A 1 96 ? 28.583 2.938 -35.980 1.00 93.31 96 LEU A CA 1
ATOM 792 C C . LEU A 1 96 ? 27.742 4.027 -36.649 1.00 93.31 96 LEU A C 1
ATOM 794 O O . LEU A 1 96 ? 27.199 3.778 -37.724 1.00 93.31 96 LEU A O 1
ATOM 798 N N . GLY A 1 97 ? 27.571 5.190 -36.011 1.00 94.75 97 GLY A N 1
ATOM 799 C CA . GLY A 1 97 ? 26.598 6.183 -36.460 1.00 94.75 97 GLY A CA 1
ATOM 800 C C . GLY A 1 97 ? 25.171 5.635 -36.450 1.00 94.75 97 GLY A C 1
ATOM 801 O O . GLY A 1 97 ? 24.336 6.125 -37.195 1.00 94.75 97 GLY A O 1
ATOM 802 N N . LEU A 1 98 ? 24.881 4.575 -35.685 1.00 95.44 98 LEU A N 1
ATOM 803 C CA . LEU A 1 98 ? 23.616 3.848 -35.773 1.00 95.44 98 LEU A CA 1
ATOM 804 C C . LEU A 1 98 ? 22.771 4.054 -34.523 1.00 95.44 98 LEU A C 1
ATOM 806 O O . LEU A 1 98 ? 23.169 3.712 -33.412 1.00 95.44 98 LEU A O 1
ATOM 810 N N . GLU A 1 99 ? 21.542 4.500 -34.735 1.00 94.94 99 GLU A N 1
ATOM 811 C CA . GLU A 1 99 ? 20.507 4.559 -33.721 1.00 94.94 99 GLU A CA 1
ATOM 812 C C . GLU A 1 99 ? 19.297 3.701 -34.116 1.00 94.94 99 GLU A C 1
ATOM 814 O O . GLU A 1 99 ? 18.812 3.745 -35.247 1.00 94.94 99 GLU A O 1
ATOM 819 N N . ILE A 1 100 ? 18.787 2.915 -33.163 1.00 93.44 100 ILE A N 1
ATOM 820 C CA . ILE A 1 100 ? 17.616 2.053 -33.356 1.00 93.44 100 ILE A CA 1
ATOM 821 C C . ILE A 1 100 ? 16.526 2.493 -32.383 1.00 93.44 100 ILE A C 1
ATOM 823 O O . ILE A 1 100 ? 16.721 2.464 -31.168 1.00 93.44 100 ILE A O 1
ATOM 827 N N . ARG A 1 101 ? 15.356 2.872 -32.902 1.00 93.19 101 ARG A N 1
ATOM 828 C CA . ARG A 1 101 ? 14.211 3.321 -32.097 1.00 93.19 101 ARG A CA 1
ATOM 829 C C . ARG A 1 101 ? 12.984 2.462 -32.359 1.00 93.19 101 ARG A C 1
ATOM 831 O O . ARG A 1 101 ? 12.693 2.097 -33.496 1.00 93.19 101 ARG A O 1
ATOM 838 N N . LYS A 1 102 ? 12.212 2.184 -31.309 1.00 92.50 102 LYS A N 1
ATOM 839 C CA . LYS A 1 102 ? 10.869 1.612 -31.452 1.00 92.50 102 LYS A CA 1
ATOM 840 C C . LYS A 1 102 ? 9.894 2.722 -31.837 1.00 92.50 102 LYS A C 1
ATOM 842 O O . LYS A 1 102 ? 9.813 3.732 -31.145 1.00 92.50 102 LYS A O 1
ATOM 847 N N . ILE A 1 103 ? 9.137 2.514 -32.909 1.00 92.69 103 ILE A N 1
ATOM 848 C CA . ILE A 1 103 ? 8.073 3.420 -33.355 1.00 92.69 103 ILE A CA 1
ATOM 849 C C . ILE A 1 103 ? 6.709 2.717 -33.275 1.00 92.69 103 ILE A C 1
ATOM 851 O O . ILE A 1 103 ? 6.618 1.512 -33.020 1.00 92.69 103 ILE A O 1
ATOM 855 N N . HIS A 1 104 ? 5.628 3.478 -33.455 1.00 89.12 104 HIS A N 1
ATOM 856 C CA . HIS A 1 104 ? 4.260 2.959 -33.407 1.00 89.12 104 HIS A CA 1
ATOM 857 C C . HIS A 1 104 ? 4.045 1.779 -34.371 1.00 89.12 104 HIS A C 1
ATOM 859 O O . HIS A 1 104 ? 4.653 1.704 -35.439 1.00 89.12 104 HIS A O 1
ATOM 865 N N . GLY A 1 105 ? 3.144 0.865 -33.998 1.00 86.62 105 GLY A N 1
ATOM 866 C CA . GLY A 1 105 ? 2.781 -0.283 -34.836 1.00 86.62 105 GLY A CA 1
ATOM 867 C C . GLY A 1 105 ? 3.817 -1.409 -34.847 1.00 86.62 105 GLY A C 1
ATOM 868 O O . GLY A 1 105 ? 3.988 -2.051 -35.877 1.00 86.62 105 GLY A O 1
ATOM 869 N N . ASN A 1 106 ? 4.517 -1.631 -33.725 1.00 86.62 106 ASN A N 1
ATOM 870 C CA . ASN A 1 106 ? 5.524 -2.691 -33.561 1.00 86.62 106 ASN A CA 1
ATOM 871 C C . ASN A 1 106 ? 6.642 -2.664 -34.619 1.00 86.62 106 ASN A C 1
ATOM 873 O O . ASN A 1 106 ? 7.181 -3.705 -34.988 1.00 86.62 106 ASN A O 1
ATOM 877 N N . LYS A 1 107 ? 7.009 -1.470 -35.097 1.00 92.06 107 LYS A N 1
ATOM 878 C CA . LYS A 1 107 ? 8.112 -1.302 -36.046 1.00 92.06 107 LYS A CA 1
ATOM 879 C C . LYS A 1 107 ? 9.360 -0.785 -35.339 1.00 92.06 107 LYS A C 1
ATOM 881 O O . LYS A 1 107 ? 9.281 -0.047 -34.352 1.00 92.06 107 LYS A O 1
ATOM 886 N N . LEU A 1 108 ? 10.511 -1.155 -35.879 1.00 94.12 108 LEU A N 1
ATOM 887 C CA . LEU A 1 108 ? 11.810 -0.596 -35.537 1.00 94.12 108 LEU A CA 1
ATOM 888 C C . LEU A 1 108 ? 12.238 0.366 -36.638 1.00 94.12 108 LEU A C 1
ATOM 890 O O . LEU A 1 108 ? 12.082 0.076 -37.821 1.00 94.12 108 LEU A O 1
ATOM 894 N N . GLN A 1 109 ? 12.777 1.507 -36.243 1.00 95.88 109 GLN A N 1
ATOM 895 C CA . GLN A 1 109 ? 13.383 2.479 -37.131 1.00 95.88 109 GLN A CA 1
ATOM 896 C C . GLN A 1 109 ? 14.888 2.463 -36.910 1.00 95.88 109 GLN A C 1
ATOM 898 O O . GLN A 1 109 ? 15.345 2.594 -35.777 1.00 95.88 109 GLN A O 1
ATOM 903 N N . PHE A 1 110 ? 15.629 2.298 -37.995 1.00 95.94 110 PHE A N 1
ATOM 904 C CA . PHE A 1 110 ? 17.082 2.347 -38.021 1.00 95.94 110 PHE A CA 1
ATOM 905 C C . PHE A 1 110 ? 17.477 3.691 -38.615 1.00 95.94 110 PHE A C 1
ATOM 907 O O . PHE A 1 110 ? 16.944 4.069 -39.659 1.00 95.94 110 PHE A O 1
ATOM 914 N N . ILE A 1 111 ? 18.362 4.411 -37.940 1.00 96.31 111 ILE A N 1
ATOM 915 C CA . ILE A 1 111 ? 18.822 5.747 -38.309 1.00 96.31 111 ILE A CA 1
ATOM 916 C C . ILE A 1 111 ? 20.345 5.687 -38.361 1.00 96.31 111 ILE A C 1
ATOM 918 O O . ILE A 1 111 ? 20.980 5.395 -37.354 1.00 96.31 111 ILE A O 1
ATOM 922 N N . PHE A 1 112 ? 20.914 5.949 -39.529 1.00 96.75 112 PHE A N 1
ATOM 923 C CA . PHE A 1 112 ? 22.349 6.004 -39.758 1.00 96.75 112 PHE A CA 1
ATOM 924 C C . PHE A 1 112 ? 22.794 7.454 -39.949 1.00 96.75 112 PHE A C 1
ATOM 926 O O . PHE A 1 112 ? 22.171 8.202 -40.703 1.00 96.75 112 PHE A O 1
ATOM 933 N N . THR A 1 113 ? 23.888 7.826 -39.305 1.00 95.38 113 THR A N 1
ATOM 934 C CA . THR A 1 113 ? 24.662 9.049 -39.526 1.00 95.38 113 THR A CA 1
ATOM 935 C C . THR A 1 113 ? 26.039 8.674 -40.082 1.00 95.38 113 THR A C 1
ATOM 937 O O . THR A 1 113 ? 26.343 7.502 -40.306 1.00 95.38 113 THR A O 1
ATOM 940 N N . SER A 1 114 ? 26.880 9.665 -40.362 1.00 92.62 114 SER A N 1
ATOM 941 C CA . SER A 1 114 ? 28.233 9.508 -40.916 1.00 92.62 114 SER A CA 1
ATOM 942 C C . SER A 1 114 ? 28.301 8.856 -42.306 1.00 92.62 114 SER A C 1
ATOM 944 O O . SER A 1 114 ? 29.348 8.350 -42.702 1.00 92.62 114 SER A O 1
ATOM 946 N N . ILE A 1 115 ? 27.204 8.884 -43.073 1.00 93.75 115 ILE A N 1
ATOM 947 C CA . ILE A 1 115 ? 27.166 8.369 -44.453 1.00 93.75 115 ILE A CA 1
ATOM 948 C C . ILE A 1 115 ? 27.651 9.416 -45.461 1.00 93.75 115 ILE A C 1
ATOM 950 O O . ILE A 1 115 ? 28.409 9.073 -46.365 1.00 93.75 115 ILE A O 1
ATOM 954 N N . ASP A 1 116 ? 27.226 10.678 -45.325 1.00 93.75 116 ASP A N 1
ATOM 955 C CA . ASP A 1 116 ? 27.716 11.779 -46.163 1.00 93.75 116 ASP A CA 1
ATOM 956 C C . ASP A 1 116 ? 28.967 12.405 -45.526 1.00 93.75 116 ASP A C 1
ATOM 958 O O . ASP A 1 116 ? 28.849 13.059 -44.486 1.00 93.75 116 ASP A O 1
ATOM 962 N N . PRO A 1 117 ? 30.160 12.288 -46.143 1.00 92.25 117 PRO A N 1
ATOM 963 C CA . PRO A 1 117 ? 31.381 12.883 -45.604 1.00 92.25 117 PRO A CA 1
ATOM 964 C C . PRO A 1 117 ? 31.330 14.413 -45.506 1.00 92.25 117 PRO A C 1
ATOM 9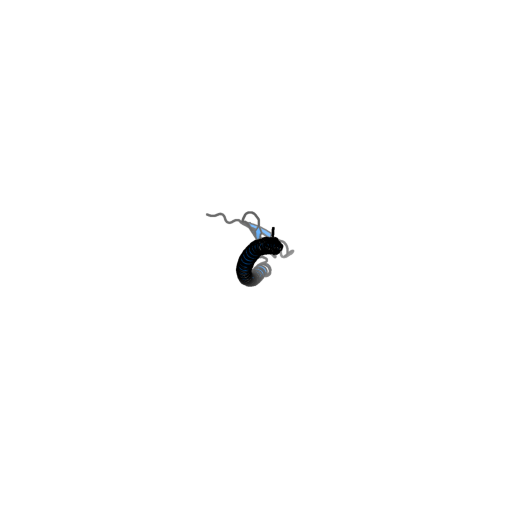66 O O . PRO A 1 117 ? 32.089 15.000 -44.740 1.00 92.25 117 PRO A O 1
ATOM 969 N N . LYS A 1 118 ? 30.472 15.076 -46.296 1.00 95.44 118 LYS A N 1
ATOM 970 C CA . LYS A 1 118 ? 30.314 16.538 -46.272 1.00 95.44 118 LYS A CA 1
ATOM 971 C C . LYS A 1 118 ? 29.384 17.003 -45.160 1.00 95.44 118 LYS A C 1
ATOM 973 O O . LYS A 1 118 ? 29.512 18.138 -44.709 1.00 95.44 118 LYS A O 1
ATOM 978 N N . ASN A 1 119 ? 28.458 16.146 -44.739 1.00 94.06 119 ASN A N 1
ATOM 979 C CA . ASN A 1 119 ? 27.536 16.431 -43.652 1.00 94.06 119 ASN A CA 1
ATOM 980 C C . ASN A 1 119 ? 27.282 15.169 -42.807 1.00 94.06 119 ASN A C 1
ATOM 982 O O . ASN A 1 119 ? 26.227 14.539 -42.955 1.00 94.06 119 ASN A O 1
ATOM 986 N N . PRO A 1 120 ? 28.230 14.802 -41.921 1.00 91.56 120 PRO A N 1
ATOM 987 C CA . PRO A 1 120 ? 28.171 13.565 -41.140 1.00 91.56 120 PRO A CA 1
ATOM 988 C C . PRO A 1 120 ? 26.934 13.445 -40.244 1.00 91.56 120 PRO A C 1
ATOM 990 O O . PRO A 1 120 ? 26.487 12.341 -39.968 1.00 91.56 120 PRO A O 1
ATOM 993 N N . GLU A 1 121 ? 26.321 14.556 -39.844 1.00 92.44 121 GLU A N 1
ATOM 994 C CA . GLU A 1 121 ? 25.115 14.550 -39.006 1.00 92.44 121 GLU A CA 1
ATOM 995 C C . GLU A 1 121 ? 23.823 14.257 -39.794 1.00 92.44 121 GLU A C 1
ATOM 997 O O . GLU A 1 121 ? 22.745 14.157 -39.209 1.00 92.44 121 GLU A O 1
ATOM 1002 N N . SER A 1 122 ? 23.898 14.125 -41.125 1.00 95.38 122 SER A N 1
ATOM 1003 C CA . SER A 1 122 ? 22.728 13.834 -41.962 1.00 95.38 122 SER A CA 1
ATOM 1004 C C . SER A 1 122 ? 22.134 12.461 -41.623 1.00 95.38 122 SER A C 1
ATOM 1006 O O . SER A 1 122 ? 22.845 11.458 -41.738 1.00 95.38 122 SER A O 1
ATOM 1008 N N . PRO A 1 123 ? 20.838 12.375 -41.267 1.00 95.88 123 PRO A N 1
ATOM 1009 C CA . PRO A 1 123 ? 20.203 11.105 -40.945 1.00 95.88 123 PRO A CA 1
ATOM 1010 C C . PRO A 1 123 ? 19.711 10.380 -42.204 1.00 95.88 123 PRO A C 1
ATOM 1012 O O . PRO A 1 123 ? 18.978 10.936 -43.022 1.00 95.88 123 PRO A O 1
ATOM 1015 N N . TYR A 1 124 ? 20.033 9.093 -42.307 1.00 96.12 124 TYR A N 1
ATOM 1016 C CA . TYR A 1 124 ? 19.515 8.170 -43.315 1.00 96.12 124 TYR A CA 1
ATOM 1017 C C . TYR A 1 124 ? 18.771 7.045 -42.612 1.00 96.12 124 TYR A C 1
ATOM 1019 O O . TYR A 1 124 ? 19.341 6.337 -41.787 1.00 96.12 124 TYR A O 1
ATOM 1027 N N . MET A 1 125 ? 17.486 6.879 -42.910 1.00 95.56 125 MET A N 1
ATOM 1028 C CA . MET A 1 125 ? 16.612 6.059 -42.076 1.00 95.56 125 MET A CA 1
ATOM 1029 C C . MET A 1 125 ? 15.711 5.133 -42.881 1.00 95.56 125 MET A C 1
ATOM 1031 O O . MET A 1 125 ? 15.182 5.507 -43.925 1.00 95.56 125 MET A O 1
ATOM 1035 N N . PHE A 1 126 ? 15.480 3.937 -42.347 1.00 95.38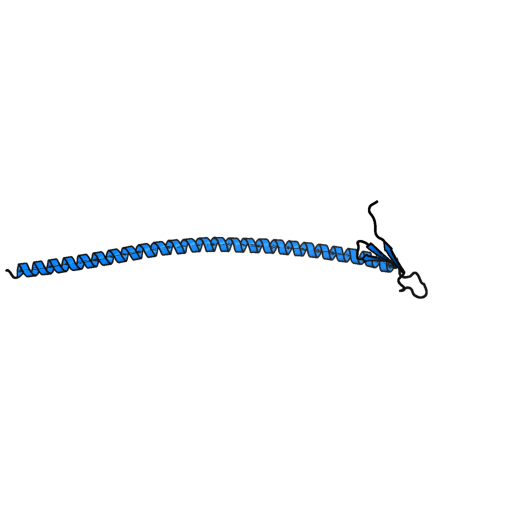 126 PHE A N 1
ATOM 1036 C CA . PHE A 1 126 ? 14.433 3.031 -42.812 1.00 95.38 126 PHE A CA 1
ATOM 1037 C C . PHE A 1 126 ? 13.681 2.447 -41.616 1.00 95.38 126 PHE A C 1
ATOM 1039 O O . PHE A 1 126 ? 14.130 2.514 -40.473 1.00 95.38 126 PHE A O 1
ATOM 1046 N N . SER A 1 127 ? 12.494 1.898 -41.859 1.00 95.06 127 SER A N 1
ATOM 1047 C CA . SER A 1 127 ? 11.698 1.238 -40.822 1.00 95.06 127 SER A CA 1
ATOM 1048 C C . SER A 1 127 ? 11.364 -0.185 -41.233 1.00 95.06 127 SER A C 1
ATOM 1050 O O . SER A 1 127 ? 11.020 -0.438 -42.384 1.00 95.06 127 SER A O 1
ATOM 1052 N N . MET A 1 128 ? 11.456 -1.105 -40.282 1.00 93.31 128 MET A N 1
ATOM 1053 C CA . MET A 1 128 ? 11.226 -2.528 -40.476 1.00 93.31 128 MET A CA 1
ATOM 1054 C C . MET A 1 128 ? 10.254 -3.041 -39.414 1.00 93.31 128 MET A C 1
ATOM 1056 O O . MET A 1 128 ? 10.354 -2.693 -38.239 1.00 93.31 128 MET A O 1
ATOM 1060 N N . SER A 1 129 ? 9.314 -3.879 -39.832 1.00 89.69 129 SER A N 1
ATOM 1061 C CA . SER A 1 129 ? 8.496 -4.709 -38.950 1.00 89.69 129 SER A CA 1
ATOM 1062 C C . SER A 1 129 ? 8.834 -6.167 -39.203 1.00 89.69 129 SER A C 1
ATOM 1064 O O . SER A 1 129 ? 9.047 -6.557 -40.350 1.00 89.69 129 SER A O 1
ATOM 1066 N N . ILE A 1 130 ? 8.864 -6.963 -38.142 1.00 82.31 130 ILE A N 1
ATOM 1067 C CA . ILE A 1 130 ? 8.955 -8.416 -38.257 1.00 82.31 130 ILE A CA 1
ATOM 1068 C C . ILE A 1 130 ? 7.517 -8.932 -38.293 1.00 82.31 130 ILE A C 1
ATOM 1070 O O . ILE A 1 130 ? 6.762 -8.685 -37.354 1.00 82.31 130 ILE A O 1
ATOM 1074 N N . ASN A 1 131 ? 7.136 -9.597 -39.381 1.00 81.56 131 ASN A N 1
ATOM 1075 C CA . ASN A 1 131 ? 5.900 -10.375 -39.433 1.00 81.56 131 ASN A CA 1
ATOM 1076 C C . ASN A 1 131 ? 6.224 -11.804 -38.970 1.00 81.56 131 ASN A C 1
ATOM 1078 O O . ASN A 1 131 ? 7.311 -12.300 -39.270 1.00 81.56 131 ASN A O 1
ATOM 1082 N N . GLU A 1 132 ? 5.313 -12.452 -38.241 1.00 74.50 132 GLU A N 1
ATOM 1083 C CA . GLU A 1 132 ? 5.414 -13.896 -37.987 1.00 74.50 132 GLU A CA 1
ATOM 1084 C C . GLU A 1 132 ? 5.342 -14.634 -39.333 1.00 74.50 132 GLU A C 1
ATOM 1086 O O . GLU A 1 132 ? 4.522 -14.282 -40.187 1.00 74.50 132 GLU A O 1
ATOM 1091 N N . ALA A 1 133 ? 6.270 -15.571 -39.542 1.00 52.75 133 ALA A N 1
ATOM 1092 C CA . ALA A 1 133 ? 6.370 -16.389 -40.750 1.00 52.75 133 ALA A CA 1
ATOM 1093 C C . ALA A 1 133 ? 5.437 -17.602 -40.679 1.00 52.75 133 ALA A C 1
ATOM 1095 O O . ALA A 1 133 ? 5.287 -18.153 -39.564 1.00 52.75 133 ALA A O 1
#

pLDDT: mean 94.27, std 6.56, range [52.75, 98.56]

Foldseek 3Di:
DDPVVVVVVVVVVVVVVVVVVVVVVVVVVVVVVVVVVVVVVVVVVVVVVVVVVVVVVVVVVVVVVVVVVVVVVVVVVVVVVVVVVVVVQVCCCVPFVWHWDQDPPQKIKIWHFCPDVVGRRDTDIDIDHDDDD

Organism: Mus musculus (NCBI:txid10090)

Radius of gyrat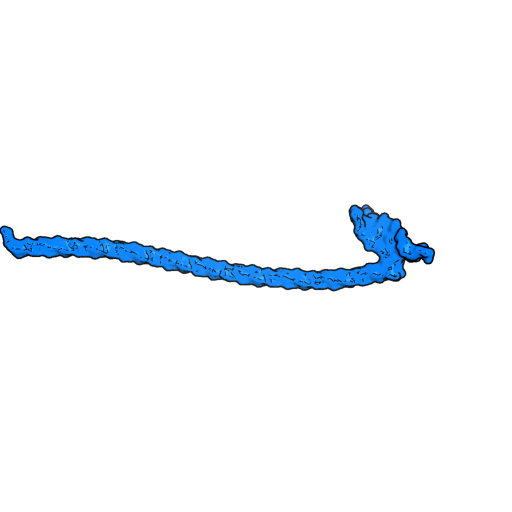ion: 46.6 Å; chains: 1; bounding box: 90×33×122 Å

Sequence (133 aa):
MSLKLKEEERMTEMILEYKNQLCKQNKLIQEKKENVLKMIAEVKGKEQESEELTAKIQELKEEYARKRETISTANKANEERLKGLQKSADLYRDYLGLEIRKIHGNKLQFIFTSIDPKNPESPYMFSMSINEA

InterPro domains:
  IPR013255 Chromosome segregation protein Spc25, C-terminal [PF08234] (103-132)
  IPR045143 Kinetochore protein Spc25 [PTHR14281] (4-131)

Secondary structure (DSSP, 8-state):
--HHHHHHHHHHHHHHHHHHHHHHHHHHHHHHHHHHHHHHHHHHHHHHHHHHHHHHHHHHHHHHHHHHHHHHHHHHHHHHHHHHHHHHHHHHHHHH-EEEEEETTTEEEEEE-S-STT-TT--EEEEEEPPP-